Protein AF-A0A2H0YCS5-F1 (afdb_monomer_lite)

Secondary structure (DSSP, 8-state):
--HHHHHHHHHHHHHHHHHHHHHHHHHHHHHHHHHHHHHHHHHHHHHHHHHHHHHHHHHHHTT----B----TTS-SS--TTEEEEEEEE-TTS-EEEEEEE-SSSSPEEEEEEEETTEEEEEEEE-

pLDDT: mean 83.32, std 15.59, range [45.94, 98.06]

Radius of gyration: 26.56 Å; chains: 1; bounding box: 49×31×85 Å

Structure (mmCIF, N/CA/C/O backbone):
data_AF-A0A2H0YCS5-F1
#
_entry.id   AF-A0A2H0YCS5-F1
#
loop_
_atom_site.group_PDB
_atom_site.id
_atom_site.type_symbol
_atom_site.label_atom_id
_atom_site.label_alt_id
_atom_site.label_comp_id
_atom_site.label_asym_id
_atom_site.label_entity_id
_atom_site.label_seq_id
_atom_site.pdbx_PDB_ins_code
_atom_site.Cartn_x
_atom_site.Cartn_y
_atom_site.Cartn_z
_atom_site.occupancy
_atom_site.B_iso_or_equiv
_atom_site.auth_seq_id
_atom_site.auth_comp_id
_atom_site.auth_asym_id
_atom_site.auth_atom_id
_atom_site.pdbx_PDB_model_num
ATOM 1 N N . MET A 1 1 ? -30.666 6.820 58.025 1.00 49.03 1 MET A N 1
ATOM 2 C CA . MET A 1 1 ? -30.758 5.943 56.829 1.00 49.03 1 MET A CA 1
ATOM 3 C C . MET A 1 1 ? -30.395 6.622 55.492 1.00 49.03 1 MET A C 1
ATOM 5 O O . MET A 1 1 ? -30.507 5.970 54.467 1.00 49.03 1 MET A O 1
ATOM 9 N N . LYS A 1 2 ? -29.888 7.871 55.456 1.00 55.88 2 LYS A N 1
ATOM 10 C CA . LYS A 1 2 ? -29.619 8.605 54.195 1.00 55.88 2 LYS A CA 1
ATOM 11 C C . LYS A 1 2 ? -28.221 8.386 53.572 1.00 55.88 2 LYS A C 1
ATOM 13 O O . LYS A 1 2 ? -28.031 8.707 52.409 1.00 55.88 2 LYS A O 1
ATOM 18 N N . SER A 1 3 ? -27.255 7.814 54.298 1.00 62.16 3 SER A N 1
ATOM 19 C CA . SER A 1 3 ? -25.864 7.657 53.824 1.00 62.16 3 SER A CA 1
ATOM 20 C C . SER A 1 3 ? -25.633 6.474 52.874 1.00 62.16 3 SER A C 1
ATOM 22 O O . SER A 1 3 ? -24.695 6.503 52.083 1.00 62.16 3 SER A O 1
ATOM 24 N N . LYS A 1 4 ? -26.488 5.440 52.908 1.00 69.81 4 LYS A N 1
ATOM 25 C CA . LYS A 1 4 ? -26.297 4.218 52.104 1.00 69.81 4 LYS A CA 1
ATOM 26 C C . LYS A 1 4 ? -26.558 4.420 50.603 1.00 69.81 4 LYS A C 1
ATOM 28 O O . LYS A 1 4 ? -25.911 3.770 49.793 1.00 69.81 4 LYS A O 1
ATOM 33 N N . GLY A 1 5 ? -27.453 5.337 50.225 1.00 79.50 5 GLY A N 1
ATOM 34 C CA . GLY A 1 5 ? -27.760 5.615 48.812 1.00 79.50 5 GLY A CA 1
ATOM 35 C C . GLY A 1 5 ? -26.641 6.363 48.079 1.00 79.50 5 GLY A C 1
ATOM 36 O O . GLY A 1 5 ? -26.363 6.078 46.920 1.00 79.50 5 GLY A O 1
ATOM 37 N N . ILE A 1 6 ? -25.945 7.269 48.773 1.00 89.12 6 ILE A N 1
ATOM 38 C CA . ILE A 1 6 ? -24.860 8.078 48.193 1.00 89.12 6 ILE A CA 1
ATOM 39 C C . ILE A 1 6 ? -23.645 7.205 47.853 1.00 89.12 6 ILE A C 1
ATOM 41 O O . ILE A 1 6 ? -23.059 7.358 46.784 1.00 89.12 6 ILE A O 1
ATOM 45 N N . ALA A 1 7 ? -23.309 6.238 48.713 1.00 88.31 7 ALA A N 1
ATOM 46 C CA . ALA A 1 7 ? -22.229 5.285 48.449 1.00 88.31 7 ALA A CA 1
ATOM 47 C C . ALA A 1 7 ? -22.500 4.421 47.200 1.00 88.31 7 ALA A C 1
ATOM 49 O O . ALA A 1 7 ? -21.587 4.134 46.424 1.00 88.31 7 ALA A O 1
ATOM 50 N N . LEU A 1 8 ? -23.763 4.049 46.965 1.00 91.06 8 LEU A N 1
ATOM 51 C CA . LEU A 1 8 ? -24.162 3.279 45.786 1.00 91.06 8 LEU A CA 1
ATOM 52 C C . LEU A 1 8 ? -24.031 4.101 44.492 1.00 91.06 8 LEU A C 1
ATOM 54 O O . LEU A 1 8 ? -23.519 3.611 43.492 1.00 91.06 8 LEU A O 1
ATOM 58 N N . ILE A 1 9 ? -24.437 5.373 44.516 1.00 93.56 9 ILE A N 1
ATOM 59 C CA . ILE A 1 9 ? -24.315 6.263 43.351 1.00 93.56 9 ILE A CA 1
ATOM 60 C C . ILE A 1 9 ? -22.840 6.542 43.034 1.00 93.56 9 ILE A C 1
ATOM 62 O O . ILE A 1 9 ? -22.443 6.515 41.870 1.00 93.56 9 ILE A O 1
ATOM 66 N N . LEU A 1 10 ? -22.009 6.758 44.060 1.00 93.12 10 LEU A N 1
ATOM 67 C CA . LEU A 1 10 ? -20.577 6.996 43.879 1.00 93.12 10 LEU A CA 1
ATOM 68 C C . LEU A 1 10 ? -19.884 5.784 43.242 1.00 93.12 10 LEU A C 1
ATOM 70 O O . LEU A 1 10 ? -19.179 5.930 42.248 1.00 93.12 10 LEU A O 1
ATOM 74 N N . THR A 1 11 ? -20.126 4.580 43.759 1.00 95.38 11 THR A N 1
ATOM 75 C CA . THR A 1 11 ? -19.549 3.354 43.180 1.00 95.38 11 THR A CA 1
ATOM 76 C C . THR A 1 11 ? -20.016 3.119 41.745 1.00 95.38 11 THR A C 1
ATOM 78 O O . THR A 1 11 ? -19.196 2.786 40.891 1.00 95.38 11 THR A O 1
ATOM 81 N N . LEU A 1 12 ? -21.293 3.382 41.448 1.00 95.12 12 LEU A N 1
ATOM 82 C CA . LEU A 1 12 ? -21.825 3.293 40.090 1.00 95.12 12 LEU A CA 1
ATOM 83 C C . LEU A 1 12 ? -21.149 4.297 39.146 1.00 95.12 12 LEU A C 1
ATOM 85 O O . LEU A 1 12 ? -20.730 3.913 38.057 1.00 95.12 12 LEU A O 1
ATOM 89 N N . SER A 1 13 ? -20.975 5.553 39.568 1.00 95.31 13 SER A N 1
ATOM 90 C CA . SER A 1 13 ? -20.295 6.571 38.754 1.00 95.31 13 SER A CA 1
ATOM 91 C C . SER A 1 13 ? -18.852 6.176 38.424 1.00 95.31 13 SER A C 1
ATOM 93 O O . SER A 1 13 ? -18.449 6.232 37.261 1.00 95.31 13 SER A O 1
ATOM 95 N N . ILE A 1 14 ? -18.103 5.667 39.407 1.00 97.25 14 ILE A N 1
ATOM 96 C CA . ILE A 1 14 ? -16.727 5.198 39.208 1.00 97.25 14 ILE A CA 1
ATOM 97 C C . ILE A 1 14 ? -16.707 4.008 38.245 1.00 97.25 14 ILE A C 1
ATOM 99 O O . ILE A 1 14 ? -15.921 4.003 37.300 1.00 97.25 14 ILE A O 1
ATOM 103 N N . LEU A 1 15 ? -17.603 3.032 38.425 1.00 97.38 15 LEU A N 1
ATOM 104 C CA . LEU A 1 15 ? -17.693 1.867 37.547 1.00 97.38 15 LEU A CA 1
ATOM 105 C C . LEU A 1 15 ? -18.005 2.270 36.100 1.00 97.38 15 LEU A C 1
ATOM 107 O O . LEU A 1 15 ? -17.351 1.791 35.176 1.00 97.38 15 LEU A O 1
ATOM 111 N N . THR A 1 16 ? -18.953 3.187 35.892 1.00 97.44 16 THR A N 1
ATOM 112 C CA . THR A 1 16 ? -19.270 3.688 34.546 1.00 97.44 16 THR A CA 1
ATOM 113 C C . THR A 1 16 ? -18.094 4.426 33.910 1.00 97.44 16 THR A C 1
ATOM 115 O O . THR A 1 16 ? -17.822 4.223 32.727 1.00 97.44 16 THR A O 1
ATOM 118 N N . GLY A 1 17 ? -17.343 5.209 34.692 1.00 97.56 17 GLY A N 1
ATOM 119 C CA . GLY A 1 17 ? -16.124 5.870 34.227 1.00 97.56 17 GLY A CA 1
ATOM 120 C C . GLY A 1 17 ? -15.048 4.870 33.799 1.00 97.56 17 GLY A C 1
ATOM 121 O O . GLY A 1 17 ? -14.473 5.006 32.722 1.00 97.56 17 GLY A O 1
ATOM 122 N N . LEU A 1 18 ? -14.824 3.818 34.592 1.00 98.06 18 LEU A N 1
ATOM 123 C CA . LEU A 1 18 ? -13.866 2.758 34.262 1.00 98.06 18 LEU A CA 1
ATOM 124 C C . LEU A 1 18 ? -14.257 2.001 32.988 1.00 98.06 18 LEU A C 1
ATOM 126 O O . LEU A 1 18 ? -13.399 1.728 32.151 1.00 98.06 18 LEU A O 1
ATOM 130 N N . ILE A 1 19 ? -15.547 1.707 32.808 1.00 97.88 19 ILE A N 1
ATOM 131 C CA . ILE A 1 19 ? -16.056 1.071 31.588 1.00 97.88 19 ILE A CA 1
ATOM 132 C C . ILE A 1 19 ? -15.820 1.985 30.378 1.00 97.88 19 ILE A C 1
ATOM 134 O O . ILE A 1 19 ? -15.285 1.530 29.370 1.00 97.88 19 ILE A O 1
ATOM 138 N N . ALA A 1 20 ? -16.143 3.278 30.479 1.00 97.62 20 ALA A N 1
ATOM 139 C CA . ALA A 1 20 ? -15.921 4.231 29.392 1.00 97.62 20 ALA A CA 1
ATOM 140 C C . ALA A 1 20 ? -14.439 4.312 28.980 1.00 97.62 20 ALA A C 1
ATOM 142 O O . ALA A 1 20 ? -14.129 4.298 27.788 1.00 97.62 20 ALA A O 1
ATOM 143 N N . LEU A 1 21 ? -13.522 4.324 29.953 1.00 97.94 21 LEU A N 1
ATOM 144 C CA . LEU A 1 21 ? -12.079 4.298 29.698 1.00 97.94 21 LEU A CA 1
ATOM 145 C C . LEU A 1 21 ? -11.640 2.999 29.011 1.00 97.94 21 LEU A C 1
ATOM 147 O O . LEU A 1 21 ? -10.909 3.046 28.021 1.00 97.94 21 LEU A O 1
ATOM 151 N N . ALA A 1 22 ? -12.115 1.849 29.493 1.00 97.88 22 ALA A N 1
ATOM 152 C CA . ALA A 1 22 ? -11.784 0.550 28.914 1.00 97.88 22 ALA A CA 1
ATOM 153 C C . ALA A 1 22 ? -12.254 0.434 27.454 1.00 97.88 22 ALA A C 1
ATOM 155 O O . ALA A 1 22 ? -11.486 -0.001 26.593 1.00 97.88 22 ALA A O 1
ATOM 156 N N . LEU A 1 23 ? -13.479 0.880 27.147 1.00 97.50 23 LEU A N 1
ATOM 157 C CA . LEU A 1 23 ? -13.968 0.934 25.767 1.00 97.50 23 LEU A CA 1
ATOM 158 C C . LEU A 1 23 ? -13.152 1.909 24.911 1.00 97.50 23 LEU A C 1
ATOM 160 O O . LEU A 1 23 ? -12.820 1.581 23.772 1.00 97.50 23 LEU A O 1
ATOM 164 N N . GLY A 1 24 ? -12.787 3.072 25.456 1.00 97.38 24 GLY A N 1
ATOM 165 C CA . GLY A 1 24 ? -11.924 4.035 24.773 1.00 97.38 24 GLY A CA 1
ATOM 166 C C . GLY A 1 24 ? -10.613 3.394 24.313 1.00 97.38 24 GLY A C 1
ATOM 167 O O . GLY A 1 24 ? -10.291 3.428 23.125 1.00 97.38 24 GLY A O 1
ATOM 168 N N . ILE A 1 25 ? -9.912 2.714 25.223 1.00 98.00 25 ILE A N 1
ATOM 169 C CA . ILE A 1 25 ? -8.655 2.013 24.922 1.00 98.00 25 ILE A CA 1
ATOM 170 C C . ILE A 1 25 ? -8.877 0.899 23.891 1.00 98.00 25 ILE A C 1
ATOM 172 O O . ILE A 1 25 ? -8.121 0.800 22.926 1.00 98.00 25 ILE A O 1
ATOM 176 N N . ALA A 1 26 ? -9.938 0.100 24.032 1.00 97.50 26 ALA A N 1
ATOM 177 C CA . ALA A 1 26 ? -10.238 -0.974 23.087 1.00 97.50 26 ALA A CA 1
ATOM 178 C C . ALA A 1 26 ? -10.411 -0.451 21.648 1.00 97.50 26 ALA A C 1
ATOM 180 O O . ALA A 1 26 ? -9.904 -1.053 20.700 1.00 97.50 26 ALA A O 1
ATOM 181 N N . THR A 1 27 ? -11.073 0.697 21.468 1.00 96.50 27 THR A N 1
ATOM 182 C CA . THR A 1 27 ? -11.241 1.291 20.131 1.00 96.50 27 THR A CA 1
ATOM 183 C C . THR A 1 27 ? -9.932 1.800 19.529 1.00 96.50 27 THR A C 1
ATOM 185 O O . THR A 1 27 ? -9.754 1.704 18.312 1.00 96.50 27 THR A O 1
ATOM 188 N N . LEU A 1 28 ? -9.010 2.304 20.355 1.00 97.19 28 LEU A N 1
ATOM 189 C CA . LEU A 1 28 ? -7.680 2.720 19.908 1.00 97.19 28 LEU A CA 1
ATOM 190 C C . LEU A 1 28 ? -6.861 1.513 19.446 1.00 97.19 28 LEU A C 1
ATOM 192 O O . LEU A 1 28 ? -6.355 1.525 18.326 1.00 97.19 28 LEU A O 1
ATOM 196 N N . LEU A 1 29 ? -6.842 0.432 20.230 1.00 97.62 29 LEU A N 1
ATOM 197 C CA . LEU A 1 29 ? -6.120 -0.797 19.882 1.00 97.62 29 LEU A CA 1
ATOM 198 C C . LEU A 1 29 ? -6.592 -1.391 18.547 1.00 97.62 29 LEU A C 1
ATOM 200 O O . LEU A 1 29 ? -5.782 -1.765 17.700 1.00 97.62 29 LEU A O 1
ATOM 204 N N . VAL A 1 30 ? -7.907 -1.427 18.304 1.00 96.94 30 VAL A N 1
ATOM 205 C CA . VAL A 1 30 ? -8.452 -1.922 17.027 1.00 96.94 30 VAL A CA 1
ATOM 206 C C . VAL A 1 30 ? -7.997 -1.060 15.844 1.00 96.94 30 VAL A C 1
ATOM 208 O O . VAL A 1 30 ? -7.755 -1.586 14.755 1.00 96.94 30 VAL A O 1
ATOM 211 N N . ARG A 1 31 ? -7.865 0.260 16.028 1.00 96.06 31 ARG A N 1
ATOM 212 C CA . ARG A 1 31 ? -7.343 1.158 14.986 1.00 96.06 31 ARG A CA 1
ATOM 213 C C . ARG A 1 31 ? -5.858 0.920 14.737 1.00 96.06 31 ARG A C 1
ATOM 215 O O . ARG A 1 31 ? -5.460 0.832 13.578 1.00 96.06 31 ARG A O 1
ATOM 222 N N . GLU A 1 32 ? -5.063 0.772 15.790 1.00 96.38 32 GLU A N 1
ATOM 223 C CA . GLU A 1 32 ? -3.623 0.515 15.684 1.00 96.38 32 GLU A CA 1
ATOM 224 C C . GLU A 1 32 ? -3.321 -0.794 14.949 1.00 96.38 32 GLU A C 1
ATOM 226 O O . GLU A 1 32 ? -2.464 -0.814 14.066 1.00 96.38 32 GLU A O 1
ATOM 231 N N . ILE A 1 33 ? -4.082 -1.862 15.216 1.00 95.69 33 ILE A N 1
ATOM 232 C CA . ILE A 1 33 ? -3.937 -3.143 14.506 1.00 95.69 33 ILE A CA 1
ATOM 233 C C . ILE A 1 33 ? -4.173 -2.968 13.000 1.00 95.69 33 ILE A C 1
ATOM 235 O O . ILE A 1 33 ? -3.395 -3.471 12.189 1.00 95.69 33 ILE A O 1
ATOM 239 N N . LYS A 1 34 ? -5.217 -2.225 12.608 1.00 94.62 34 LYS A N 1
ATOM 240 C CA . LYS A 1 34 ? -5.502 -1.954 11.190 1.00 94.62 34 LYS A CA 1
ATOM 241 C C . LYS A 1 34 ? -4.390 -1.138 10.534 1.00 94.62 34 LYS A C 1
ATOM 243 O O . LYS A 1 34 ? -3.964 -1.470 9.434 1.00 94.62 34 LYS A O 1
ATOM 248 N N . LEU A 1 35 ? -3.887 -0.108 11.216 1.00 94.88 35 LEU A N 1
ATOM 249 C CA . LEU A 1 35 ? -2.775 0.702 10.711 1.00 94.88 35 LEU A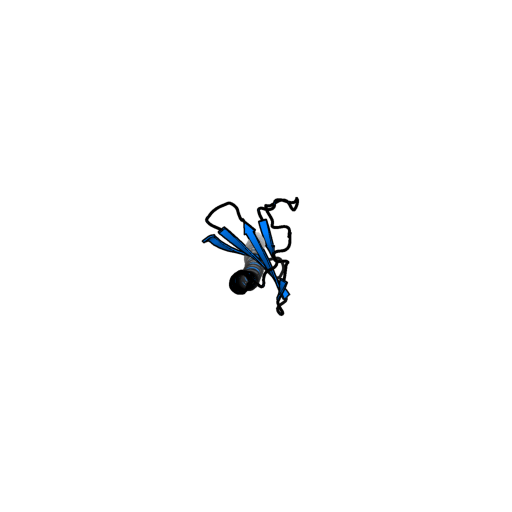 CA 1
ATOM 250 C C . LEU A 1 35 ? -1.501 -0.130 10.538 1.00 94.88 35 LEU A C 1
ATOM 252 O O . LEU A 1 35 ? -0.829 -0.010 9.517 1.00 94.88 35 LEU A O 1
ATOM 256 N N . SER A 1 36 ? -1.193 -1.012 11.490 1.00 94.88 36 SER A N 1
ATOM 257 C CA . SER A 1 36 ? -0.047 -1.921 11.397 1.00 94.88 36 SER A CA 1
ATOM 258 C C . SER A 1 36 ? -0.152 -2.854 10.183 1.00 94.88 36 SER A C 1
ATOM 260 O O . SER A 1 36 ? 0.819 -3.018 9.442 1.00 94.88 36 SER A O 1
ATOM 262 N N . GLN A 1 37 ? -1.344 -3.398 9.914 1.00 94.69 37 GLN A N 1
ATOM 263 C CA . GLN A 1 37 ? -1.589 -4.221 8.726 1.00 94.69 37 GLN A CA 1
ATOM 264 C C . GLN A 1 37 ? -1.418 -3.433 7.420 1.00 94.69 37 GLN A C 1
ATOM 266 O O . GLN A 1 37 ? -0.764 -3.921 6.500 1.00 94.69 37 GLN A O 1
ATOM 271 N N . GLU A 1 38 ? -1.938 -2.207 7.344 1.00 94.12 38 GLU A N 1
ATOM 272 C CA . GLU A 1 38 ? -1.756 -1.335 6.175 1.00 94.12 38 GLU A CA 1
ATOM 273 C C . GLU A 1 38 ? -0.282 -0.978 5.939 1.00 94.12 38 GLU A C 1
ATOM 275 O O . GLU A 1 38 ? 0.167 -0.928 4.794 1.00 94.12 38 GLU A O 1
ATOM 280 N N . ILE A 1 39 ? 0.506 -0.784 7.002 1.00 95.88 39 ILE A N 1
ATOM 281 C CA . ILE A 1 39 ? 1.955 -0.556 6.893 1.00 95.88 39 ILE A CA 1
ATOM 282 C C . ILE A 1 39 ? 2.651 -1.798 6.323 1.00 95.88 39 ILE A C 1
ATOM 284 O O . ILE A 1 39 ? 3.449 -1.676 5.393 1.00 95.88 39 ILE A O 1
ATOM 288 N N . ALA A 1 40 ? 2.328 -2.994 6.817 1.00 95.06 40 ALA A N 1
ATOM 289 C CA . ALA A 1 40 ? 2.900 -4.233 6.291 1.00 95.06 40 ALA A CA 1
ATOM 290 C C . ALA A 1 40 ? 2.534 -4.452 4.810 1.00 95.06 40 ALA A C 1
ATOM 292 O O . ALA A 1 40 ? 3.404 -4.742 3.986 1.00 95.06 40 ALA A O 1
ATOM 293 N N . ASN A 1 41 ? 1.265 -4.240 4.446 1.00 96.38 41 ASN A N 1
ATOM 294 C CA . ASN A 1 41 ? 0.807 -4.329 3.058 1.00 96.38 41 ASN A CA 1
ATOM 295 C C . ASN A 1 41 ? 1.484 -3.278 2.165 1.00 96.38 41 ASN A C 1
ATOM 297 O O . ASN A 1 41 ? 1.840 -3.558 1.022 1.00 96.38 41 ASN A O 1
ATOM 301 N N . SER A 1 42 ? 1.715 -2.080 2.705 1.00 96.31 42 SER A N 1
ATOM 302 C CA . SER A 1 42 ? 2.402 -0.979 2.036 1.00 96.31 42 SER A CA 1
ATOM 303 C C . SER A 1 42 ? 3.842 -1.323 1.661 1.00 96.31 42 SER A C 1
ATOM 305 O O . SER A 1 42 ? 4.275 -0.942 0.577 1.00 96.31 42 SER A O 1
ATOM 307 N N . VAL A 1 43 ? 4.584 -2.036 2.513 1.00 96.31 43 VAL A N 1
ATOM 308 C CA . VAL A 1 43 ? 5.959 -2.464 2.195 1.00 96.31 43 VAL A CA 1
ATOM 309 C C . VAL A 1 43 ? 5.963 -3.433 1.012 1.00 96.31 43 VAL A C 1
ATOM 311 O O . VAL A 1 43 ? 6.768 -3.283 0.097 1.00 96.31 43 VAL A O 1
ATOM 314 N N . LEU A 1 44 ? 5.023 -4.382 0.977 1.00 96.62 44 LEU A N 1
ATOM 315 C CA . LEU A 1 44 ? 4.903 -5.338 -0.128 1.00 96.62 44 LEU A CA 1
ATOM 316 C C . LEU A 1 44 ? 4.461 -4.665 -1.434 1.00 96.62 44 LEU A C 1
ATOM 318 O O . LEU A 1 44 ? 5.028 -4.943 -2.489 1.00 96.62 44 LEU A O 1
ATOM 322 N N . ALA A 1 45 ? 3.503 -3.736 -1.365 1.00 95.81 45 ALA A N 1
ATOM 323 C CA . ALA A 1 45 ? 3.105 -2.920 -2.509 1.00 95.81 45 ALA A CA 1
ATOM 324 C C . ALA A 1 45 ? 4.272 -2.058 -3.023 1.00 95.81 45 ALA A C 1
ATOM 326 O O . ALA A 1 45 ? 4.465 -1.938 -4.229 1.00 95.81 45 ALA A O 1
ATOM 327 N N . TYR A 1 46 ? 5.080 -1.488 -2.126 1.00 96.50 46 TYR A N 1
ATOM 328 C CA . TYR A 1 46 ? 6.264 -0.718 -2.501 1.00 96.50 46 TYR A CA 1
ATOM 329 C C . TYR A 1 46 ? 7.327 -1.594 -3.175 1.00 96.50 46 TYR A C 1
ATOM 331 O O . TYR A 1 46 ? 7.802 -1.242 -4.248 1.00 96.50 46 TYR A O 1
ATOM 339 N N . GLY A 1 47 ? 7.642 -2.763 -2.609 1.00 95.94 47 GLY A N 1
ATOM 340 C CA . GLY A 1 47 ? 8.594 -3.702 -3.213 1.00 95.94 47 GLY A CA 1
ATOM 341 C C . GLY A 1 47 ? 8.157 -4.181 -4.602 1.00 95.94 47 GLY A C 1
ATOM 342 O O . GLY A 1 47 ? 8.981 -4.290 -5.509 1.00 95.94 47 GLY A O 1
ATOM 343 N N . ALA A 1 48 ? 6.851 -4.394 -4.806 1.00 95.19 48 ALA A N 1
ATOM 344 C CA . ALA A 1 48 ? 6.307 -4.696 -6.128 1.00 95.19 48 ALA A CA 1
ATOM 345 C C . ALA A 1 48 ? 6.480 -3.520 -7.103 1.00 95.19 48 ALA A C 1
ATOM 347 O O . ALA A 1 48 ? 6.870 -3.731 -8.251 1.00 95.19 48 ALA A O 1
ATOM 348 N N . ALA A 1 49 ? 6.233 -2.285 -6.652 1.00 94.25 49 ALA A N 1
ATOM 349 C CA . ALA A 1 49 ? 6.453 -1.090 -7.463 1.00 94.25 49 ALA A CA 1
ATOM 350 C C . ALA A 1 49 ? 7.924 -0.973 -7.901 1.00 94.25 49 ALA A C 1
ATOM 352 O O . ALA A 1 49 ? 8.187 -0.765 -9.085 1.00 94.25 49 ALA A O 1
ATOM 353 N N . ASP A 1 50 ? 8.860 -1.167 -6.974 1.00 95.00 50 ASP A N 1
ATOM 354 C CA . ASP A 1 50 ? 10.302 -1.084 -7.224 1.00 95.00 50 ASP A CA 1
ATOM 355 C C . ASP A 1 50 ? 10.766 -2.148 -8.232 1.00 95.00 50 ASP A C 1
ATOM 357 O O . ASP A 1 50 ? 11.328 -1.829 -9.279 1.00 95.00 50 ASP A O 1
ATOM 361 N N . THR A 1 51 ? 10.350 -3.403 -8.016 1.00 93.06 51 THR A N 1
ATOM 362 C CA . THR A 1 51 ? 10.583 -4.515 -8.957 1.00 93.06 51 THR A CA 1
ATOM 363 C C . THR A 1 51 ? 10.049 -4.195 -10.359 1.00 93.06 51 THR A C 1
ATOM 365 O O . THR A 1 51 ? 10.668 -4.536 -11.369 1.00 93.06 51 THR A O 1
ATOM 368 N N . GLY A 1 52 ? 8.894 -3.528 -10.441 1.00 90.00 52 GLY A N 1
ATOM 369 C CA . GLY A 1 52 ? 8.316 -3.087 -11.706 1.00 90.00 52 GLY A CA 1
ATOM 370 C C . GLY A 1 52 ? 9.209 -2.098 -12.456 1.00 90.00 52 GLY A C 1
ATOM 371 O O . GLY A 1 52 ? 9.399 -2.258 -13.663 1.00 90.00 52 GLY A O 1
ATOM 372 N N . ILE A 1 53 ? 9.797 -1.119 -11.756 1.00 89.38 53 ILE A N 1
ATOM 373 C CA . ILE A 1 53 ? 10.747 -0.168 -12.356 1.00 89.38 53 ILE A CA 1
ATOM 374 C C . ILE A 1 53 ? 11.991 -0.894 -12.842 1.00 89.38 53 ILE A C 1
ATOM 376 O O . ILE A 1 53 ? 12.373 -0.715 -13.996 1.00 89.38 53 ILE A O 1
ATOM 380 N N . GLU A 1 54 ? 12.606 -1.723 -11.999 1.00 90.06 54 GLU A N 1
ATOM 381 C CA . GLU A 1 54 ? 13.830 -2.440 -12.360 1.00 90.06 54 GLU A CA 1
ATOM 382 C C . GLU A 1 54 ? 13.618 -3.320 -13.591 1.00 90.06 54 GLU A C 1
ATOM 384 O O . GLU A 1 54 ? 14.408 -3.285 -14.534 1.00 90.06 54 GLU A O 1
ATOM 389 N N . ARG A 1 55 ? 12.508 -4.065 -13.631 1.00 87.56 55 ARG A N 1
ATOM 390 C CA . ARG A 1 55 ? 12.173 -4.920 -14.771 1.00 87.56 55 ARG A CA 1
ATOM 391 C C . ARG A 1 55 ? 11.907 -4.118 -16.042 1.00 87.56 55 ARG A C 1
ATOM 393 O O . ARG A 1 55 ? 12.313 -4.550 -17.123 1.00 87.56 55 ARG A O 1
ATOM 400 N N . PHE A 1 56 ? 11.247 -2.970 -15.924 1.00 86.06 56 PHE A N 1
ATOM 401 C CA . PHE A 1 56 ? 11.030 -2.071 -17.052 1.00 86.06 56 PHE A CA 1
ATOM 402 C C . PHE A 1 56 ? 12.354 -1.476 -17.561 1.00 86.06 56 PHE A C 1
ATOM 404 O O . PHE A 1 56 ? 12.658 -1.556 -18.745 1.00 86.06 56 PHE A O 1
ATOM 411 N N . MET A 1 57 ? 13.214 -0.969 -16.683 1.00 84.88 57 MET A N 1
ATOM 412 C CA . MET A 1 57 ? 14.522 -0.434 -17.079 1.00 84.88 57 MET A CA 1
ATOM 413 C C . MET A 1 57 ? 15.430 -1.512 -17.686 1.00 84.88 57 MET A C 1
ATOM 415 O O . MET A 1 57 ? 16.079 -1.292 -18.708 1.00 84.88 57 MET A O 1
ATOM 419 N N . TYR A 1 58 ? 15.439 -2.710 -17.102 1.00 87.06 58 TYR A N 1
ATOM 420 C CA . TYR A 1 58 ? 16.182 -3.851 -17.629 1.00 87.06 58 TYR A CA 1
ATOM 421 C C . TYR A 1 58 ? 15.735 -4.217 -19.046 1.00 87.06 58 TYR A C 1
ATOM 423 O O . TYR A 1 58 ? 16.564 -4.480 -19.917 1.00 87.06 58 TYR A O 1
ATOM 431 N N . GLY A 1 59 ? 14.427 -4.224 -19.292 1.00 84.25 59 GLY A N 1
ATOM 432 C CA . GLY A 1 59 ? 13.903 -4.543 -20.607 1.00 84.25 59 GLY A CA 1
ATOM 433 C C . GLY A 1 59 ? 14.133 -3.437 -21.646 1.00 84.25 59 GLY A C 1
ATOM 434 O O . GLY A 1 59 ? 14.329 -3.769 -22.815 1.00 84.25 59 GLY A O 1
ATOM 435 N N . LEU A 1 60 ? 14.163 -2.159 -21.236 1.00 79.50 60 LEU A N 1
ATOM 436 C CA . LEU A 1 60 ? 14.538 -1.047 -22.116 1.00 79.50 60 LEU A CA 1
ATOM 437 C C . LEU A 1 60 ? 15.979 -1.225 -22.605 1.00 79.50 60 LEU A C 1
ATOM 439 O O . LEU A 1 60 ? 16.244 -1.109 -23.796 1.00 79.50 60 LEU A O 1
ATOM 443 N N . ASN A 1 61 ? 16.888 -1.596 -21.699 1.00 80.12 61 ASN A N 1
ATOM 444 C CA . ASN A 1 61 ? 18.299 -1.822 -22.020 1.00 80.12 61 ASN A CA 1
ATOM 445 C C . ASN A 1 61 ? 18.546 -3.043 -22.921 1.00 80.12 61 ASN A C 1
ATOM 447 O O . ASN A 1 61 ? 19.585 -3.118 -23.569 1.00 80.12 61 ASN A O 1
ATOM 451 N N . LYS A 1 62 ? 17.632 -4.020 -22.945 1.00 80.94 62 LYS A N 1
ATOM 452 C CA . LYS A 1 62 ? 17.764 -5.252 -23.743 1.00 80.94 62 LYS A CA 1
ATOM 453 C C . LYS A 1 62 ? 16.914 -5.265 -25.019 1.00 80.94 62 LYS A C 1
ATOM 455 O O . LYS A 1 62 ? 16.714 -6.339 -25.580 1.00 80.94 62 LYS A O 1
ATOM 460 N N . GLU A 1 63 ? 16.360 -4.119 -25.429 1.00 64.88 63 GLU A N 1
ATOM 461 C CA . GLU A 1 63 ? 15.469 -3.959 -26.601 1.00 64.88 63 GLU A CA 1
ATOM 462 C C . GLU A 1 63 ? 14.301 -4.968 -26.660 1.00 64.88 63 GLU A C 1
ATOM 464 O O . GLU A 1 63 ? 13.723 -5.236 -27.709 1.00 64.88 63 GLU A O 1
ATOM 469 N N . SER A 1 64 ? 13.929 -5.547 -25.516 1.00 63.53 64 SER A N 1
ATOM 470 C CA . SER A 1 64 ? 12.966 -6.655 -25.437 1.00 63.53 64 SER A CA 1
ATOM 471 C C . SER A 1 64 ? 11.583 -6.197 -24.977 1.00 63.53 64 SER A C 1
ATOM 473 O O . SER A 1 64 ? 10.700 -7.025 -24.740 1.00 63.53 64 SER A O 1
ATOM 475 N N . LEU A 1 65 ? 11.392 -4.888 -24.792 1.00 65.31 65 LEU A N 1
ATOM 476 C CA . LEU A 1 65 ? 10.125 -4.345 -24.332 1.00 65.31 65 LEU A CA 1
ATOM 477 C C . LEU A 1 65 ? 9.279 -3.859 -25.495 1.00 65.31 65 LEU A C 1
ATOM 479 O O . LEU A 1 65 ? 9.615 -2.889 -26.168 1.00 65.31 65 LEU A O 1
ATOM 483 N N . ASN A 1 66 ? 8.145 -4.525 -25.676 1.00 60.94 66 ASN A N 1
ATOM 484 C CA . ASN A 1 66 ? 7.061 -4.064 -26.518 1.00 60.94 66 ASN A CA 1
ATOM 485 C C . ASN A 1 66 ? 6.014 -3.392 -25.609 1.00 60.94 66 ASN A C 1
ATOM 487 O O . ASN A 1 66 ? 5.195 -4.099 -25.005 1.00 60.94 66 ASN A O 1
ATOM 491 N N . PRO A 1 67 ? 6.077 -2.060 -25.410 1.00 64.25 67 PRO A N 1
ATOM 492 C CA . PRO A 1 67 ? 5.070 -1.365 -24.624 1.00 64.25 67 PRO A CA 1
ATOM 493 C C . PRO A 1 67 ? 3.696 -1.623 -25.239 1.00 64.25 67 PRO A C 1
ATOM 495 O O . PRO A 1 67 ? 3.5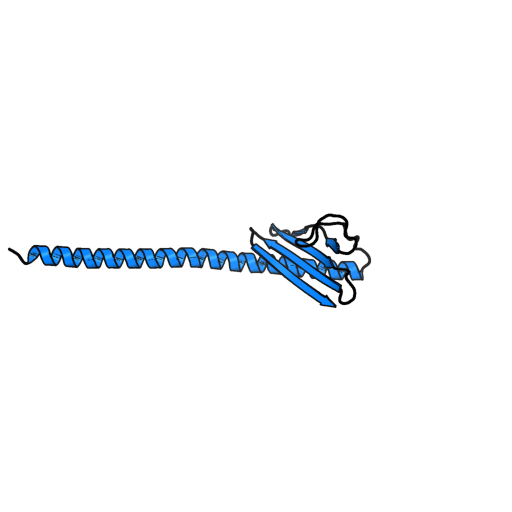04 -1.529 -26.449 1.00 64.25 67 PRO A O 1
ATOM 498 N N . THR A 1 68 ? 2.739 -2.003 -24.401 1.00 61.97 68 THR A N 1
ATOM 499 C CA . THR A 1 68 ? 1.361 -2.209 -24.845 1.00 61.97 68 THR A CA 1
ATOM 500 C C . THR A 1 68 ? 0.565 -0.962 -24.490 1.00 61.97 68 THR A C 1
ATOM 502 O O . THR A 1 68 ? 0.766 -0.375 -23.427 1.00 61.97 68 THR A O 1
ATOM 505 N N . ASN A 1 69 ? -0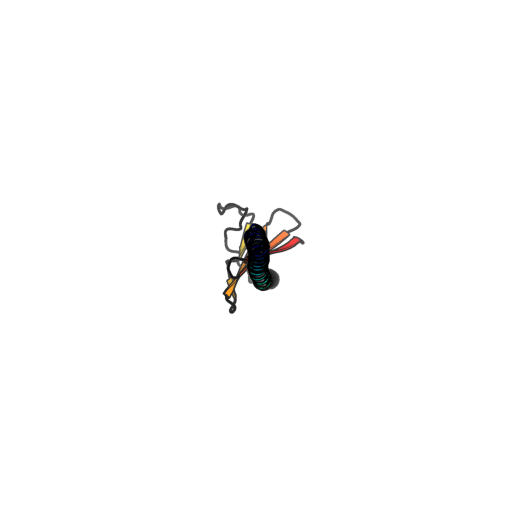.378 -0.559 -25.340 1.00 57.31 69 ASN A N 1
ATOM 506 C CA . ASN A 1 69 ? -1.327 0.490 -24.978 1.00 57.31 69 ASN A CA 1
ATOM 507 C C . ASN A 1 69 ? -2.141 0.011 -23.765 1.00 57.31 69 ASN A C 1
ATOM 509 O O . ASN A 1 69 ? -3.008 -0.853 -23.886 1.00 57.31 69 ASN A O 1
ATOM 513 N N . CYS A 1 70 ? -1.828 0.530 -22.580 1.00 60.03 70 CYS A N 1
ATOM 514 C CA . CYS A 1 70 ? -2.440 0.132 -21.319 1.00 60.03 70 CYS A CA 1
ATOM 515 C C . CYS A 1 70 ? -2.876 1.382 -20.549 1.00 60.03 70 CYS A C 1
ATOM 517 O O . CYS A 1 70 ? -2.216 2.414 -20.569 1.00 60.03 70 CYS A O 1
ATOM 519 N N . CYS A 1 71 ? -4.006 1.286 -19.849 1.00 61.78 71 CYS A N 1
ATOM 520 C CA . CYS A 1 71 ? -4.581 2.415 -19.130 1.00 61.78 71 CYS A CA 1
ATOM 521 C C . CYS A 1 71 ? -3.836 2.714 -17.829 1.00 61.78 71 CYS A C 1
ATOM 523 O O . CYS A 1 71 ? -3.775 1.898 -16.895 1.00 61.78 71 CYS A O 1
ATOM 525 N N . CYS A 1 72 ? -3.332 3.934 -17.739 1.00 65.88 72 CYS A N 1
ATOM 526 C CA . CYS A 1 72 ? -2.559 4.425 -16.617 1.00 65.88 72 CYS A CA 1
ATOM 527 C C . CYS A 1 72 ? -3.366 5.543 -15.944 1.00 65.88 72 CYS A C 1
ATOM 529 O O . CYS A 1 72 ? -3.881 6.431 -16.611 1.00 65.88 72 CYS A O 1
ATOM 531 N N . ALA A 1 73 ? -3.600 5.434 -14.630 1.00 52.44 73 ALA A N 1
ATOM 532 C CA . ALA A 1 73 ? -4.572 6.284 -13.936 1.00 52.44 73 ALA A CA 1
ATOM 533 C C . ALA A 1 73 ? -4.156 7.763 -14.035 1.00 52.44 73 ALA A C 1
ATOM 535 O O . ALA A 1 73 ? -3.103 8.140 -13.523 1.00 52.44 73 ALA A O 1
ATOM 536 N N . GLY A 1 74 ? -4.975 8.569 -14.718 1.00 51.91 74 GLY A N 1
ATOM 537 C CA . GLY A 1 74 ? -4.714 9.984 -15.012 1.00 51.91 74 GLY A CA 1
ATOM 538 C C . GLY A 1 74 ? -4.468 10.299 -16.492 1.00 51.91 74 GLY A C 1
ATOM 539 O O . GLY A 1 74 ? -4.596 11.455 -16.872 1.00 51.91 74 GLY A O 1
ATOM 540 N N . ALA A 1 75 ? -4.188 9.294 -17.327 1.00 50.78 75 ALA A N 1
ATOM 541 C CA . ALA A 1 75 ? -4.219 9.406 -18.783 1.00 50.78 75 ALA A CA 1
ATOM 542 C C . ALA A 1 75 ? -5.432 8.614 -19.281 1.00 50.78 75 ALA A C 1
ATOM 544 O O . ALA A 1 75 ? -5.612 7.448 -18.918 1.00 50.78 75 ALA A O 1
ATOM 545 N N . GLY A 1 76 ? -6.317 9.248 -20.048 1.00 50.47 76 GLY A N 1
ATOM 546 C CA . GLY A 1 76 ? -7.454 8.544 -20.630 1.00 50.47 76 GLY A CA 1
ATOM 547 C C . GLY A 1 76 ? -6.963 7.339 -21.435 1.00 50.47 76 GLY A C 1
ATOM 548 O O . GLY A 1 76 ? -5.993 7.435 -22.175 1.00 50.47 76 GLY A O 1
ATOM 549 N N . CYS A 1 77 ? -7.656 6.204 -21.339 1.00 51.44 77 CYS A N 1
ATOM 550 C CA . CYS A 1 77 ? -7.421 5.019 -22.180 1.00 51.44 77 CYS A CA 1
ATOM 551 C C . CYS A 1 77 ? -7.598 5.273 -2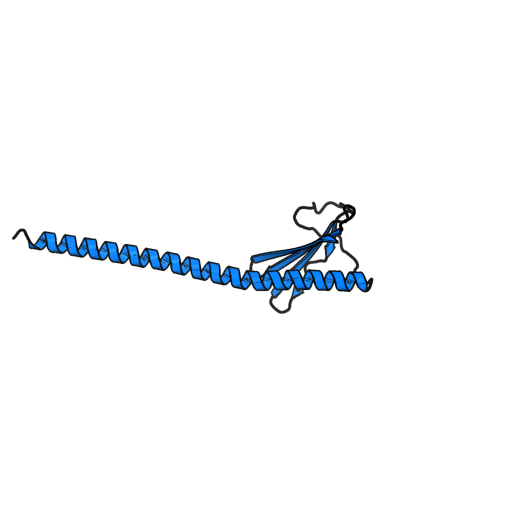3.692 1.00 51.44 77 CYS A C 1
ATOM 553 O O . CYS A 1 77 ? -7.526 4.347 -24.498 1.00 51.44 77 CYS A O 1
ATOM 555 N N . ALA A 1 78 ? -7.915 6.506 -24.079 1.00 45.94 78 ALA A N 1
ATOM 556 C CA . ALA A 1 78 ? -8.196 6.909 -25.436 1.00 45.94 78 ALA A CA 1
ATOM 557 C C . ALA A 1 78 ? -6.897 7.351 -26.109 1.00 45.94 78 ALA A C 1
ATOM 559 O O . ALA A 1 78 ? -6.579 8.530 -26.094 1.00 45.94 78 ALA A O 1
ATOM 560 N N . ALA A 1 79 ? -6.170 6.396 -26.693 1.00 46.81 79 ALA A N 1
ATOM 561 C CA . ALA A 1 79 ? -5.284 6.595 -27.847 1.00 46.81 79 ALA A CA 1
ATOM 562 C C . ALA A 1 79 ? -4.283 7.775 -27.814 1.00 46.81 79 ALA A C 1
ATOM 564 O O . ALA A 1 79 ? -3.776 8.174 -28.865 1.00 46.81 79 ALA A O 1
ATOM 565 N N . GLU A 1 80 ? -3.949 8.325 -26.648 1.00 47.97 80 GLU A N 1
ATOM 566 C CA . GLU A 1 80 ? -2.855 9.274 -26.529 1.00 47.97 80 GLU A CA 1
ATOM 567 C C . GLU A 1 80 ? -1.556 8.480 -26.658 1.00 47.97 80 GLU A C 1
ATOM 569 O O . GLU A 1 80 ? -1.089 7.834 -25.723 1.00 47.97 80 GLU A O 1
ATOM 574 N N . LYS A 1 81 ? -0.968 8.534 -27.861 1.00 52.53 81 LYS A N 1
ATOM 575 C CA . LYS A 1 81 ? 0.356 7.993 -28.235 1.00 52.53 81 LYS A CA 1
ATOM 576 C C . LYS A 1 81 ? 1.523 8.482 -27.349 1.00 52.53 81 LYS A C 1
ATOM 578 O O . LYS A 1 81 ? 2.682 8.255 -27.681 1.00 52.53 81 LYS A O 1
ATOM 583 N N . THR A 1 82 ? 1.242 9.209 -26.273 1.00 54.91 82 THR A N 1
ATOM 584 C CA . THR A 1 82 ? 2.203 9.841 -25.368 1.00 54.91 82 THR A CA 1
ATOM 585 C C . THR A 1 82 ? 2.432 9.032 -24.094 1.00 54.91 82 THR A C 1
ATOM 587 O O . THR A 1 82 ? 3.328 9.385 -23.326 1.00 54.91 82 THR A O 1
ATOM 590 N N . VAL A 1 83 ? 1.669 7.956 -23.859 1.00 61.84 83 VAL A N 1
ATOM 591 C CA . VAL A 1 83 ? 1.786 7.130 -22.651 1.00 61.84 83 VAL A CA 1
ATOM 592 C C . VAL A 1 83 ? 1.969 5.654 -23.012 1.00 61.84 83 VAL A C 1
ATOM 594 O O . VAL A 1 83 ? 1.009 4.965 -23.350 1.00 61.84 83 VAL A O 1
ATOM 597 N N . ASP A 1 84 ? 3.204 5.159 -22.904 1.00 71.00 84 ASP A N 1
ATOM 598 C CA . ASP A 1 84 ? 3.504 3.730 -23.031 1.00 71.00 84 ASP A CA 1
ATOM 599 C C . ASP A 1 84 ? 3.350 3.069 -21.661 1.00 71.00 84 ASP A C 1
ATOM 601 O O . ASP A 1 84 ? 3.884 3.564 -20.663 1.00 71.00 84 ASP A O 1
ATOM 605 N N . CYS A 1 85 ? 2.653 1.937 -21.592 1.00 72.94 85 CYS A N 1
ATOM 606 C CA . CYS A 1 85 ? 2.457 1.231 -20.334 1.00 72.94 85 CYS A CA 1
ATOM 607 C C . CYS A 1 85 ? 2.795 -0.258 -20.445 1.00 72.94 85 CYS A C 1
ATOM 609 O O . CYS A 1 85 ? 2.784 -0.875 -21.510 1.00 72.94 85 CYS A O 1
ATOM 611 N N . TYR A 1 86 ? 3.125 -0.836 -19.297 1.00 75.62 86 TYR A N 1
ATOM 612 C CA . TYR A 1 86 ? 3.396 -2.254 -19.137 1.00 75.62 86 TYR A CA 1
ATOM 613 C C . TYR A 1 86 ? 2.240 -2.908 -18.390 1.00 75.62 86 TYR A C 1
ATOM 615 O O . TYR A 1 86 ? 1.808 -2.364 -17.368 1.00 75.62 86 TYR A O 1
ATOM 623 N N . PRO A 1 87 ? 1.724 -4.049 -18.888 1.00 74.38 87 PRO A N 1
ATOM 624 C CA . PRO A 1 87 ? 0.563 -4.691 -18.298 1.00 74.38 87 PRO A CA 1
ATOM 625 C C . PRO A 1 87 ? 0.834 -5.073 -16.846 1.00 74.38 87 PRO A C 1
ATOM 627 O O . PRO A 1 87 ? 1.971 -5.358 -16.452 1.00 74.38 87 PRO A O 1
ATOM 630 N N . THR A 1 88 ? -0.241 -5.094 -16.060 1.00 83.12 88 THR A N 1
ATOM 631 C CA . THR A 1 88 ? -0.187 -5.540 -14.672 1.00 83.12 88 THR A CA 1
ATOM 632 C C . THR A 1 88 ? 0.425 -6.934 -14.612 1.00 83.12 88 THR A C 1
ATOM 634 O O . THR A 1 88 ? -0.081 -7.863 -15.238 1.00 83.12 88 THR A O 1
ATOM 637 N N . THR A 1 89 ? 1.523 -7.070 -13.876 1.00 87.00 89 THR A N 1
ATOM 638 C CA . THR A 1 89 ? 2.195 -8.353 -13.666 1.00 87.00 89 THR A CA 1
ATOM 639 C C . THR A 1 89 ? 2.032 -8.756 -12.213 1.00 87.00 89 THR A C 1
ATOM 641 O O . THR A 1 89 ? 2.353 -7.977 -11.315 1.00 87.00 89 THR A O 1
ATOM 644 N N . GLU A 1 90 ? 1.537 -9.968 -11.988 1.00 92.62 90 GLU A N 1
ATOM 645 C CA . GLU A 1 90 ? 1.432 -10.561 -10.658 1.00 92.62 90 GLU A CA 1
ATOM 646 C C . GLU A 1 90 ? 2.743 -11.254 -10.272 1.00 92.62 90 GLU A C 1
ATOM 648 O O . GLU A 1 90 ? 3.393 -11.924 -11.077 1.00 92.62 90 GLU A O 1
ATOM 653 N N . LEU A 1 91 ? 3.140 -11.061 -9.022 1.00 91.81 91 LEU A N 1
ATOM 654 C CA . LEU A 1 91 ? 4.270 -11.706 -8.374 1.00 91.81 91 LEU A CA 1
ATOM 655 C C . LEU A 1 91 ? 3.783 -12.947 -7.615 1.00 91.81 91 LEU A C 1
ATOM 657 O O . LEU A 1 91 ? 2.616 -13.060 -7.241 1.00 91.81 91 LEU A O 1
ATOM 661 N N . SER A 1 92 ? 4.697 -13.871 -7.316 1.00 92.75 92 SER A N 1
ATOM 662 C CA . SER A 1 92 ? 4.386 -15.133 -6.621 1.00 92.75 92 SER A CA 1
ATOM 663 C C . SER A 1 92 ? 3.803 -14.956 -5.214 1.00 92.75 92 SER A C 1
ATOM 665 O O . SER A 1 92 ? 3.163 -15.864 -4.691 1.00 92.75 92 SER A O 1
ATOM 667 N N . ASN A 1 93 ? 4.005 -13.791 -4.597 1.00 91.69 93 ASN A N 1
ATOM 668 C CA . ASN A 1 93 ? 3.461 -13.439 -3.287 1.00 91.69 93 ASN A CA 1
ATOM 669 C C . ASN A 1 93 ? 2.059 -12.797 -3.357 1.00 91.69 93 ASN A C 1
ATOM 671 O O . ASN A 1 93 ? 1.558 -12.336 -2.332 1.00 91.69 93 ASN A O 1
ATOM 675 N N . GLY A 1 94 ? 1.436 -12.730 -4.539 1.00 92.38 94 GLY A N 1
ATOM 676 C CA . GLY A 1 94 ? 0.122 -12.113 -4.749 1.00 92.38 94 GLY A CA 1
ATOM 677 C C . GLY A 1 94 ? 0.135 -10.581 -4.785 1.00 92.38 94 GLY A C 1
ATOM 678 O O . GLY A 1 94 ? -0.926 -9.961 -4.838 1.00 92.38 94 GLY A O 1
ATOM 679 N N . ALA A 1 95 ? 1.310 -9.948 -4.740 1.00 94.81 95 ALA A N 1
ATOM 680 C CA . ALA A 1 95 ? 1.441 -8.542 -5.103 1.00 94.81 95 ALA A CA 1
ATOM 681 C C . ALA A 1 95 ? 1.448 -8.402 -6.626 1.00 94.81 95 ALA A C 1
ATOM 683 O O . ALA A 1 95 ? 1.787 -9.333 -7.349 1.00 94.81 95 ALA A O 1
ATOM 684 N N . SER A 1 96 ? 1.097 -7.230 -7.128 1.00 94.19 96 SER A N 1
ATOM 685 C CA . SER A 1 96 ? 1.183 -6.925 -8.553 1.00 94.19 96 SER A CA 1
ATOM 686 C C . SER A 1 96 ? 1.812 -5.564 -8.765 1.00 94.19 96 SER A C 1
ATOM 688 O O . SER A 1 96 ? 1.825 -4.739 -7.854 1.00 94.19 96 SER A O 1
ATOM 690 N N . TYR A 1 97 ? 2.344 -5.321 -9.955 1.00 92.56 97 TYR A N 1
ATOM 691 C CA . TYR A 1 97 ? 2.802 -3.996 -10.346 1.00 92.56 97 TYR A CA 1
ATOM 692 C C . TYR A 1 97 ? 2.334 -3.646 -11.750 1.00 92.56 97 TYR A C 1
ATOM 694 O O . TYR A 1 97 ? 2.122 -4.518 -12.591 1.00 92.56 97 TYR A O 1
ATOM 702 N N . LYS A 1 98 ? 2.214 -2.348 -12.005 1.00 88.94 98 LYS A N 1
ATOM 703 C CA . LYS A 1 98 ? 1.915 -1.765 -13.309 1.00 88.94 98 LYS A CA 1
ATOM 704 C C . LYS A 1 98 ? 2.848 -0.590 -13.550 1.00 88.94 98 LYS A C 1
ATOM 706 O O . LYS A 1 98 ? 2.932 0.295 -12.700 1.00 88.94 98 LYS A O 1
ATOM 711 N N . VAL A 1 99 ? 3.503 -0.557 -14.706 1.00 88.06 99 VAL A N 1
ATOM 712 C CA . VAL A 1 99 ? 4.418 0.533 -15.070 1.00 88.06 99 VAL A CA 1
ATOM 713 C C . VAL A 1 99 ? 3.787 1.400 -16.146 1.00 88.06 99 VAL A C 1
ATOM 715 O O . VAL A 1 99 ? 3.161 0.907 -17.080 1.00 88.06 99 VAL A O 1
ATOM 718 N N . CYS A 1 100 ? 3.930 2.703 -15.987 1.00 84.88 100 CYS A N 1
ATOM 719 C CA . CYS A 1 100 ? 3.375 3.735 -16.838 1.00 84.88 100 CYS A CA 1
ATOM 720 C C . CYS A 1 100 ? 4.507 4.686 -17.202 1.00 84.88 100 CYS A C 1
ATOM 722 O O . CYS A 1 100 ? 5.237 5.115 -16.313 1.00 84.88 100 CYS A O 1
ATOM 724 N N . THR A 1 101 ? 4.638 5.060 -18.464 1.00 80.94 101 THR A N 1
ATOM 725 C CA . THR A 1 101 ? 5.624 6.057 -18.885 1.00 80.94 101 THR A CA 1
ATOM 726 C C . THR A 1 101 ? 4.944 7.203 -19.594 1.00 80.94 101 THR A C 1
ATOM 728 O O . THR A 1 101 ? 3.974 6.986 -20.311 1.00 80.94 101 THR A O 1
ATOM 731 N N . LYS A 1 102 ? 5.436 8.423 -19.398 1.00 75.12 102 LYS A N 1
ATOM 732 C CA . LYS A 1 102 ? 4.993 9.589 -20.162 1.00 75.12 102 LYS A CA 1
ATOM 733 C C . LYS A 1 102 ? 6.128 10.037 -21.070 1.00 75.12 102 LYS A C 1
ATOM 735 O O . LYS A 1 102 ? 7.171 10.479 -20.597 1.00 75.12 102 LYS A O 1
ATOM 740 N N . LYS A 1 103 ? 5.913 9.945 -22.381 1.00 64.19 103 LYS A N 1
ATOM 741 C CA . LYS A 1 103 ? 6.817 10.442 -23.427 1.00 64.19 103 LYS A CA 1
ATOM 742 C C . LYS A 1 103 ? 6.474 11.887 -23.803 1.00 64.19 103 LYS A C 1
ATOM 744 O O . LYS A 1 103 ? 6.261 12.204 -24.970 1.00 64.19 103 LYS A O 1
ATOM 749 N N . THR A 1 104 ? 6.388 12.781 -22.823 1.00 59.28 104 THR A N 1
ATOM 750 C CA . THR A 1 104 ? 6.141 14.215 -23.055 1.00 59.28 104 THR A CA 1
ATOM 751 C C . THR A 1 104 ? 7.429 15.006 -22.877 1.00 59.28 104 THR A C 1
ATOM 753 O O . THR A 1 104 ? 7.599 15.646 -21.851 1.00 59.28 104 THR A O 1
ATOM 756 N N . ALA A 1 105 ? 8.307 14.962 -23.891 1.00 58.19 105 ALA A N 1
ATOM 757 C CA . ALA A 1 105 ? 9.619 15.630 -23.922 1.00 58.19 105 ALA A CA 1
ATOM 758 C C . ALA A 1 105 ? 10.549 15.258 -22.733 1.00 58.19 105 ALA A C 1
ATOM 760 O O . ALA A 1 105 ? 10.108 14.642 -21.770 1.00 58.19 105 ALA A O 1
ATOM 761 N N . PRO A 1 106 ? 11.864 15.535 -22.789 1.00 64.62 106 PRO A N 1
ATOM 762 C CA . PRO A 1 106 ? 12.742 15.282 -21.646 1.00 64.62 106 PRO A CA 1
ATOM 763 C C . PRO A 1 106 ? 12.315 16.144 -20.442 1.00 64.62 106 PRO A C 1
ATOM 765 O O . PRO A 1 106 ? 12.068 17.340 -20.637 1.00 64.62 106 PRO A O 1
ATOM 768 N N . PRO A 1 107 ? 12.263 15.593 -19.214 1.00 61.84 107 PRO A N 1
ATOM 769 C CA . PRO A 1 107 ? 12.672 14.238 -18.822 1.00 61.84 107 PRO A CA 1
ATOM 770 C C . PRO A 1 107 ? 11.583 13.169 -19.032 1.00 61.84 107 PRO A C 1
ATOM 772 O O . PRO A 1 107 ? 10.391 13.427 -18.863 1.00 61.84 107 PRO A O 1
ATOM 775 N N . VAL A 1 108 ? 11.997 11.938 -19.342 1.00 76.06 108 VAL A N 1
ATOM 776 C CA . VAL A 1 108 ? 11.074 10.796 -19.450 1.00 76.06 108 VAL A CA 1
ATOM 777 C C . VAL A 1 108 ? 10.646 10.381 -18.046 1.00 76.06 108 VAL A C 1
ATOM 779 O O . VAL A 1 108 ? 11.473 9.981 -17.230 1.00 76.06 108 VAL A O 1
ATOM 782 N N . GLU A 1 109 ? 9.345 10.444 -17.760 1.00 84.69 109 GLU A N 1
ATOM 783 C CA . GLU A 1 109 ? 8.802 9.995 -16.476 1.00 84.69 109 GLU A CA 1
ATOM 784 C C . GLU A 1 109 ? 8.378 8.529 -16.561 1.00 84.69 109 GLU A C 1
ATOM 786 O O . GLU A 1 109 ? 7.507 8.176 -17.361 1.00 84.69 109 GLU A O 1
ATOM 791 N N . ILE A 1 110 ? 8.936 7.684 -15.695 1.00 86.44 110 ILE A N 1
ATOM 792 C CA . ILE A 1 110 ? 8.506 6.297 -15.501 1.00 86.44 110 ILE A CA 1
ATOM 793 C C . ILE A 1 110 ? 7.900 6.189 -14.108 1.00 86.44 110 ILE A C 1
ATOM 795 O O . ILE A 1 110 ? 8.570 6.413 -13.103 1.00 86.44 110 ILE A O 1
ATOM 799 N N . LYS A 1 111 ? 6.632 5.799 -14.040 1.00 89.56 111 LYS A N 1
ATOM 800 C CA . LYS A 1 111 ? 5.896 5.554 -12.805 1.00 89.56 111 LYS A CA 1
ATOM 801 C C . LYS A 1 111 ? 5.511 4.087 -12.713 1.00 89.56 111 LYS A C 1
ATOM 803 O O . LYS A 1 111 ? 4.699 3.608 -13.496 1.00 89.56 111 LYS A O 1
ATOM 808 N N . SER A 1 112 ? 6.020 3.388 -11.711 1.00 91.62 112 SER A N 1
ATOM 809 C CA . SER A 1 112 ? 5.542 2.055 -11.350 1.00 91.62 112 SER A CA 1
ATOM 810 C C . SER A 1 112 ? 4.600 2.144 -10.164 1.00 91.62 112 SER A C 1
ATOM 812 O O . SER A 1 112 ? 4.873 2.847 -9.197 1.00 91.62 112 SER A O 1
ATOM 814 N N . THR A 1 113 ? 3.472 1.450 -10.236 1.00 92.88 113 THR A N 1
ATOM 815 C CA . THR A 1 113 ? 2.494 1.333 -9.155 1.00 92.88 113 THR A CA 1
ATOM 816 C C . THR A 1 113 ? 2.376 -0.127 -8.767 1.00 92.88 113 THR A C 1
ATOM 818 O O . THR A 1 113 ? 1.941 -0.938 -9.578 1.00 92.88 113 THR A O 1
ATOM 821 N N . GLY A 1 114 ? 2.756 -0.448 -7.537 1.00 94.50 114 GLY A N 1
ATOM 822 C CA . GLY A 1 114 ? 2.561 -1.749 -6.929 1.00 94.50 114 GLY A CA 1
ATOM 823 C C . GLY A 1 114 ? 1.288 -1.792 -6.089 1.00 94.50 114 GLY A C 1
ATOM 824 O O . GLY A 1 114 ? 0.9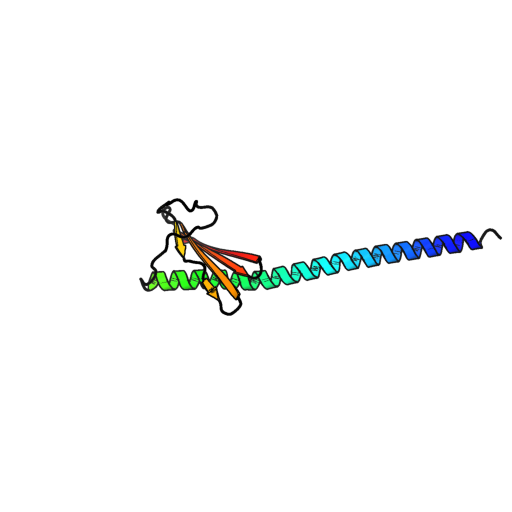14 -0.812 -5.437 1.00 94.50 114 GLY A O 1
ATOM 825 N N . THR A 1 115 ? 0.631 -2.943 -6.106 1.00 94.94 115 THR A N 1
ATOM 826 C CA . THR A 1 115 ? -0.651 -3.203 -5.458 1.00 94.94 115 THR A CA 1
ATOM 827 C C . THR A 1 115 ? -0.561 -4.499 -4.666 1.00 94.94 115 THR A C 1
ATOM 829 O O . THR A 1 115 ? -0.197 -5.543 -5.206 1.00 94.94 115 THR A O 1
ATOM 832 N N . TYR A 1 116 ? -0.936 -4.451 -3.390 1.00 96.25 116 TYR A N 1
ATOM 833 C CA . TYR A 1 116 ? -1.044 -5.635 -2.542 1.00 96.25 116 TYR A CA 1
ATOM 834 C C . TYR A 1 116 ? -2.184 -5.469 -1.535 1.00 96.25 116 TYR A C 1
ATOM 836 O O . TYR A 1 116 ? -2.227 -4.483 -0.804 1.00 96.25 116 TYR A O 1
ATOM 844 N N . LYS A 1 117 ? -3.123 -6.427 -1.508 1.00 93.62 117 LYS A N 1
ATOM 845 C CA . LYS A 1 117 ? -4.290 -6.449 -0.598 1.00 93.62 117 LYS A CA 1
ATOM 846 C C . LYS A 1 117 ? -5.059 -5.115 -0.496 1.00 93.62 117 LYS A C 1
ATOM 848 O O . LYS A 1 117 ? -5.537 -4.750 0.570 1.00 93.62 117 LYS A O 1
ATOM 853 N N . GLY A 1 118 ? -5.190 -4.393 -1.611 1.00 90.62 118 GLY A N 1
ATOM 854 C CA . GLY A 1 118 ? -5.886 -3.100 -1.683 1.00 90.62 118 GLY A CA 1
ATOM 855 C C . GLY A 1 118 ? -5.013 -1.878 -1.373 1.00 90.62 118 GLY A C 1
ATOM 856 O O . GLY A 1 118 ? -5.390 -0.763 -1.730 1.00 90.62 118 GLY A O 1
ATOM 857 N N . THR A 1 119 ? -3.822 -2.069 -0.802 1.00 93.69 119 THR A N 1
ATOM 858 C CA . THR A 1 119 ? -2.837 -1.003 -0.610 1.00 93.69 119 THR A CA 1
ATOM 859 C C . THR A 1 119 ? -2.068 -0.768 -1.912 1.00 93.69 119 THR A C 1
ATOM 861 O O . THR A 1 119 ? -1.514 -1.700 -2.497 1.00 93.69 119 THR A O 1
ATOM 864 N N . ASN A 1 120 ? -2.004 0.490 -2.354 1.00 94.12 120 ASN A N 1
ATOM 865 C CA . ASN A 1 120 ? -1.277 0.904 -3.555 1.00 94.12 120 ASN A CA 1
ATOM 866 C C . ASN A 1 120 ? -0.109 1.816 -3.182 1.00 94.12 120 ASN A C 1
ATOM 868 O O . ASN A 1 120 ? -0.292 2.798 -2.459 1.00 94.12 120 ASN A O 1
ATOM 872 N N . ARG A 1 121 ? 1.081 1.534 -3.715 1.00 94.50 121 ARG A N 1
ATOM 873 C CA . ARG A 1 121 ? 2.261 2.401 -3.608 1.00 94.50 121 ARG A CA 1
ATOM 874 C C . ARG A 1 121 ? 2.859 2.613 -4.981 1.00 94.50 121 ARG A C 1
ATOM 876 O O . ARG A 1 121 ? 2.870 1.700 -5.794 1.00 94.50 121 ARG A O 1
ATOM 883 N N . SER A 1 122 ? 3.346 3.818 -5.245 1.00 92.12 122 SER A N 1
ATOM 884 C CA . SER A 1 122 ? 3.977 4.130 -6.521 1.00 92.12 122 SER A CA 1
ATOM 885 C C . SER A 1 122 ? 5.355 4.725 -6.327 1.00 92.12 122 SER A C 1
ATOM 887 O O . SER A 1 122 ? 5.529 5.584 -5.466 1.00 92.12 122 SER A O 1
ATOM 889 N N . VAL A 1 123 ? 6.281 4.312 -7.180 1.00 92.38 123 VAL A N 1
ATOM 890 C CA . VAL A 1 123 ? 7.614 4.891 -7.318 1.00 92.38 123 VAL A CA 1
ATOM 891 C C . VAL A 1 123 ? 7.677 5.553 -8.688 1.00 92.38 123 VAL A C 1
ATOM 893 O O . VAL A 1 123 ? 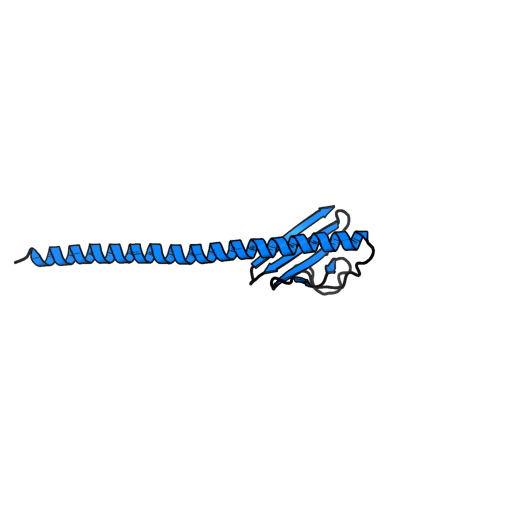7.141 5.024 -9.664 1.00 92.38 123 VAL A O 1
ATOM 896 N N . GLN A 1 124 ? 8.280 6.735 -8.753 1.00 90.06 124 GLN A N 1
ATOM 897 C CA . GLN A 1 124 ? 8.479 7.463 -9.997 1.00 90.06 124 GLN A CA 1
ATOM 898 C C . GLN A 1 124 ? 9.948 7.842 -10.129 1.00 90.06 124 GLN A C 1
ATOM 900 O O . GLN A 1 124 ? 10.547 8.334 -9.175 1.00 90.06 124 GLN A O 1
ATOM 905 N N . ILE A 1 125 ? 10.493 7.625 -11.320 1.00 88.00 125 ILE A N 1
ATOM 906 C CA . ILE A 1 125 ? 11.818 8.081 -11.723 1.00 88.00 125 ILE A CA 1
ATOM 907 C C . ILE A 1 125 ? 11.677 8.992 -12.943 1.00 88.00 125 ILE A C 1
ATOM 909 O O . ILE A 1 125 ? 10.801 8.781 -13.786 1.00 88.00 125 ILE A O 1
ATOM 913 N N . SER A 1 126 ? 12.540 9.997 -13.018 1.00 86.44 126 SER A N 1
ATOM 914 C CA . SER A 1 126 ? 12.631 10.929 -14.140 1.00 86.44 126 SER A CA 1
ATOM 915 C C . SER A 1 126 ? 14.100 11.049 -14.532 1.00 86.44 126 SER A C 1
ATOM 917 O O . SER A 1 126 ? 14.938 11.241 -13.648 1.00 86.44 126 SER A O 1
ATOM 919 N N . TYR A 1 127 ? 14.408 10.908 -15.820 1.00 74.25 127 TYR A N 1
ATOM 920 C CA . TYR A 1 127 ? 15.765 11.017 -16.366 1.00 74.25 127 TYR A CA 1
ATOM 921 C C . TYR A 1 127 ? 15.778 11.712 -17.729 1.00 74.25 127 TYR A C 1
ATOM 923 O O . TYR A 1 127 ? 14.718 11.742 -18.404 1.00 74.25 127 TYR A O 1
#

Foldseek 3Di:
DPPPVVVVVVVVVVVVVVVVVVVVVVVVVVVVVVVVVLVVQQVVFVVQQVVVVVVVVVCVVVVNDDFDQDDDPPDPSPPPPQKGKDDWDADPVRKIKIWIWGNPDAFIKIKMWIDGPRRIDIDIDTD

Sequence (127 aa):
MKSKGIALILTLSILTGLIALALGIATLLVREIKLSQEIANSVLAYGAADTGIERFMYGLNKESLNPTNCCCAGAGCAAEKTVDCYPTTELSNGASYKVCTKKTAPPVEIKSTGTYKGTNRSVQISY